Protein AF-X1LDP0-F1 (afdb_monomer)

Structure (mmCIF, N/CA/C/O backbone):
data_AF-X1LDP0-F1
#
_entry.id   AF-X1LDP0-F1
#
loop_
_atom_site.group_PDB
_atom_site.id
_atom_site.type_symbol
_atom_site.label_atom_id
_atom_site.label_alt_id
_atom_site.label_comp_id
_atom_site.label_asym_id
_atom_site.label_entity_id
_atom_site.label_seq_id
_atom_site.pdbx_PDB_ins_code
_atom_site.Cartn_x
_atom_site.Cartn_y
_atom_site.Cartn_z
_atom_site.occupancy
_atom_site.B_iso_or_equiv
_atom_site.auth_seq_id
_atom_site.auth_comp_id
_atom_site.auth_asym_id
_atom_site.auth_atom_id
_atom_site.pdbx_PDB_model_num
ATOM 1 N N . GLY A 1 1 ? -23.324 8.057 34.529 1.00 47.75 1 GLY A N 1
ATOM 2 C CA . GLY A 1 1 ? -22.371 9.063 34.008 1.00 47.75 1 GLY A CA 1
ATOM 3 C C . GLY A 1 1 ? -21.073 8.460 33.486 1.00 47.75 1 GLY A C 1
ATOM 4 O O . GLY A 1 1 ? -20.689 8.765 32.366 1.00 47.75 1 GLY A O 1
ATOM 5 N N . PHE A 1 2 ? -20.415 7.593 34.265 1.00 49.78 2 PHE A N 1
ATOM 6 C CA . PHE A 1 2 ? -19.069 7.071 33.975 1.00 49.78 2 PHE A CA 1
ATOM 7 C C . PHE A 1 2 ? -18.983 6.105 32.774 1.00 49.78 2 PHE A C 1
ATOM 9 O O . PHE A 1 2 ? -18.130 6.298 31.911 1.00 49.78 2 PHE A O 1
ATOM 16 N N . CYS A 1 3 ? -19.923 5.156 32.626 1.00 51.06 3 CYS A N 1
ATOM 17 C CA . CYS A 1 3 ? -19.931 4.217 31.485 1.00 51.06 3 CYS A CA 1
ATOM 18 C C . CYS A 1 3 ? -20.011 4.903 30.113 1.00 51.06 3 CYS A C 1
ATOM 20 O O . CYS A 1 3 ? -19.456 4.405 29.141 1.00 51.06 3 CYS A O 1
ATOM 22 N N . ARG A 1 4 ? -20.676 6.064 30.020 1.00 53.81 4 ARG A N 1
ATOM 23 C CA . ARG A 1 4 ? -20.789 6.820 28.761 1.00 53.81 4 ARG A CA 1
ATOM 24 C C . ARG A 1 4 ? -19.465 7.474 28.355 1.00 53.81 4 ARG A C 1
ATOM 26 O O . ARG A 1 4 ? -19.201 7.608 27.167 1.00 53.81 4 ARG A O 1
ATOM 33 N N . LYS A 1 5 ? -18.652 7.880 29.336 1.00 50.69 5 LYS A N 1
ATOM 34 C CA . LYS A 1 5 ? -17.354 8.533 29.118 1.00 50.69 5 LYS A CA 1
ATOM 35 C C . LYS A 1 5 ? -16.289 7.513 28.713 1.00 50.69 5 LYS A C 1
ATOM 37 O O . LYS A 1 5 ? -15.602 7.740 27.727 1.00 50.69 5 LYS A O 1
ATOM 42 N N . ALA A 1 6 ? -16.249 6.367 29.399 1.00 52.50 6 ALA A N 1
ATOM 43 C CA . ALA A 1 6 ? -15.371 5.252 29.044 1.00 52.50 6 ALA A CA 1
ATOM 44 C C . ALA A 1 6 ? -15.680 4.719 27.635 1.00 52.50 6 ALA A C 1
ATOM 46 O O . ALA A 1 6 ? -14.789 4.638 26.804 1.00 52.50 6 ALA A O 1
ATOM 47 N N . ARG A 1 7 ? -16.962 4.485 27.315 1.00 57.50 7 ARG A N 1
ATOM 48 C CA . ARG A 1 7 ? -17.375 3.988 25.993 1.00 57.50 7 ARG A CA 1
ATOM 49 C C . ARG A 1 7 ? -17.011 4.937 24.840 1.00 57.50 7 ARG A C 1
ATOM 51 O O . ARG A 1 7 ? -16.573 4.461 23.801 1.00 57.50 7 ARG A O 1
ATOM 58 N N . LYS A 1 8 ? -17.123 6.259 25.039 1.00 59.78 8 LYS A N 1
ATOM 59 C CA . LYS A 1 8 ? -16.659 7.260 24.059 1.00 59.78 8 LYS A CA 1
ATOM 60 C C . LYS A 1 8 ? -15.147 7.217 23.852 1.00 59.78 8 LYS A C 1
ATOM 62 O O . LYS A 1 8 ? -14.690 7.240 22.722 1.00 59.78 8 LYS A O 1
ATOM 67 N N . GLN A 1 9 ? -14.384 7.121 24.936 1.00 60.31 9 GLN A N 1
ATOM 68 C CA . GLN A 1 9 ? -12.923 7.097 24.877 1.00 60.3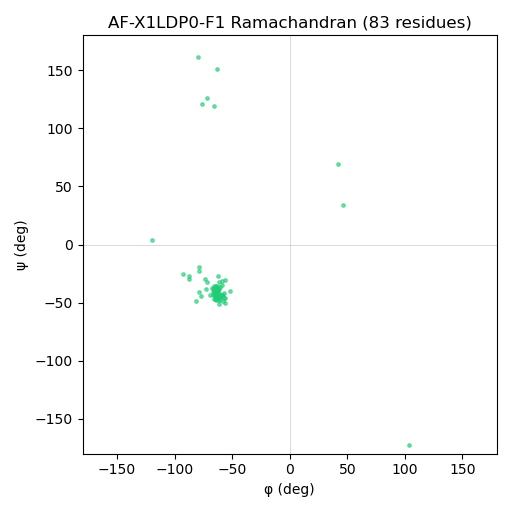1 9 GLN A CA 1
ATOM 69 C C . GLN A 1 9 ? -12.404 5.849 24.143 1.00 60.31 9 GLN A C 1
ATOM 71 O O . GLN A 1 9 ? -11.440 5.922 23.385 1.00 60.31 9 GLN A O 1
ATOM 76 N N . THR A 1 10 ? -13.090 4.719 24.318 1.00 59.44 10 THR A N 1
ATOM 77 C CA . THR A 1 10 ? -12.803 3.466 23.620 1.00 59.44 10 THR A CA 1
ATOM 78 C C . THR A 1 10 ? -13.220 3.499 22.143 1.00 59.44 10 THR A C 1
ATOM 80 O O . THR A 1 10 ? -12.493 2.992 21.292 1.00 59.44 10 THR A O 1
ATOM 83 N N . GLU A 1 11 ? -14.349 4.133 21.806 1.00 65.31 11 GLU A N 1
ATOM 84 C CA . GLU A 1 11 ? -14.740 4.390 20.409 1.00 65.31 11 GLU A CA 1
ATOM 85 C C . GLU A 1 11 ? -13.759 5.341 19.701 1.00 65.31 11 GLU A C 1
ATOM 87 O O . GLU A 1 11 ? -13.372 5.072 18.565 1.00 65.31 11 GLU A O 1
ATOM 92 N N . ASP A 1 12 ? -13.279 6.386 20.383 1.00 72.38 12 ASP A N 1
ATOM 93 C CA . ASP A 1 12 ? -12.275 7.319 19.855 1.00 72.38 12 ASP A CA 1
ATOM 94 C C . ASP A 1 12 ? -10.924 6.632 19.592 1.00 72.38 12 ASP A C 1
ATOM 96 O O . ASP A 1 12 ? -10.274 6.900 18.579 1.00 72.38 12 ASP A O 1
ATOM 100 N N . ALA A 1 13 ? -10.494 5.722 20.473 1.00 73.69 13 ALA A N 1
ATOM 101 C CA . ALA A 1 13 ? -9.264 4.951 20.284 1.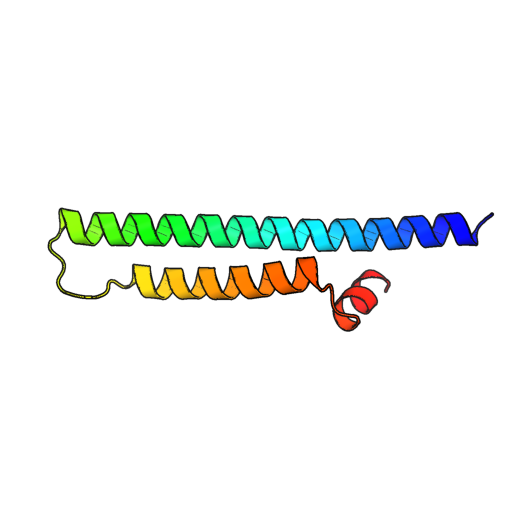00 73.69 13 ALA A CA 1
ATOM 102 C C . ALA A 1 13 ? -9.355 4.022 19.063 1.00 73.69 13 AL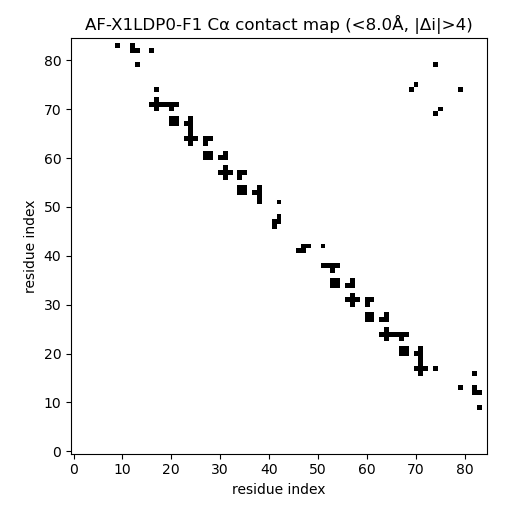A A C 1
ATOM 104 O O . ALA A 1 13 ? -8.418 3.953 18.262 1.00 73.69 13 ALA A O 1
ATOM 105 N N . LYS A 1 14 ? -10.506 3.363 18.871 1.00 74.75 14 LYS A N 1
ATOM 106 C CA . LYS A 1 14 ? -10.748 2.521 17.693 1.00 74.75 14 LYS A CA 1
ATOM 107 C C . LYS A 1 14 ? -10.776 3.349 16.412 1.00 74.75 14 LYS A C 1
ATOM 109 O O . LYS A 1 14 ? -10.082 3.014 15.456 1.00 74.75 14 LYS A O 1
ATOM 114 N N . ALA A 1 15 ? -11.503 4.465 16.411 1.00 80.44 15 ALA A N 1
ATOM 115 C CA . ALA A 1 15 ? -11.564 5.364 15.263 1.00 80.44 15 ALA A CA 1
ATOM 116 C C . ALA A 1 15 ? -10.172 5.894 14.881 1.00 80.44 15 ALA A C 1
ATOM 118 O O . ALA A 1 15 ? -9.812 5.872 13.706 1.00 80.44 15 ALA A O 1
ATOM 119 N N . LYS A 1 16 ? -9.350 6.290 15.865 1.00 82.69 16 LYS A N 1
ATOM 120 C CA . LYS A 1 16 ? -7.963 6.723 15.627 1.00 82.69 16 LYS A CA 1
ATOM 121 C C . LYS A 1 16 ? -7.094 5.627 15.018 1.00 82.69 16 LYS A C 1
ATOM 123 O O . LYS A 1 16 ? -6.358 5.905 14.075 1.00 82.69 16 LYS A O 1
ATOM 128 N N . ALA A 1 17 ? -7.175 4.400 15.527 1.00 84.19 17 ALA A N 1
ATOM 129 C CA . ALA A 1 17 ? -6.415 3.282 14.977 1.00 84.19 17 ALA A CA 1
ATOM 130 C C . ALA A 1 17 ? -6.861 2.942 13.544 1.00 84.19 17 ALA A C 1
ATOM 132 O O . ALA A 1 17 ? -6.018 2.768 12.668 1.00 84.19 17 ALA A O 1
ATOM 133 N N . GLY A 1 18 ? -8.172 2.926 13.278 1.00 85.56 18 GLY A N 1
ATOM 134 C CA . GLY A 1 18 ? -8.718 2.732 11.932 1.00 85.56 18 GLY A CA 1
ATOM 135 C C . GLY A 1 18 ? -8.238 3.805 10.951 1.00 85.56 18 GLY A C 1
ATOM 136 O O . GLY A 1 18 ? -7.796 3.474 9.850 1.00 85.56 18 GLY A O 1
ATOM 137 N N . LEU A 1 19 ? -8.227 5.074 11.378 1.00 87.06 19 LEU A N 1
ATOM 138 C CA . LEU A 1 19 ? -7.668 6.193 10.610 1.00 87.06 19 LEU A CA 1
ATOM 139 C C . LEU A 1 19 ? -6.164 6.043 10.364 1.00 87.06 19 LEU A C 1
ATOM 141 O O . LEU A 1 19 ? -5.700 6.314 9.262 1.00 87.06 19 LEU A O 1
ATOM 145 N N . MET A 1 20 ? -5.395 5.590 11.353 1.00 89.06 20 MET A N 1
ATOM 146 C CA . MET A 1 20 ? -3.963 5.342 11.182 1.00 89.06 20 MET A CA 1
ATOM 147 C C . MET A 1 20 ? -3.702 4.255 10.127 1.00 89.06 20 MET A C 1
ATOM 149 O O . MET A 1 20 ? -2.850 4.448 9.260 1.00 89.06 20 MET A O 1
ATOM 153 N N . PHE A 1 21 ? -4.456 3.149 10.144 1.00 90.06 21 PHE A N 1
ATOM 154 C CA . PHE A 1 21 ? -4.368 2.119 9.100 1.00 90.06 21 PHE A CA 1
ATOM 155 C C . PHE A 1 21 ? -4.801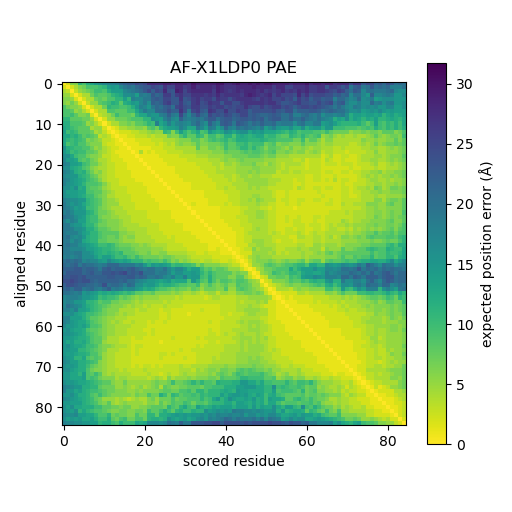 2.638 7.726 1.00 90.06 21 PHE A C 1
ATOM 157 O O . PHE A 1 21 ? -4.187 2.272 6.727 1.00 90.06 21 PHE A O 1
ATOM 164 N N . LEU A 1 22 ? -5.801 3.524 7.674 1.00 91.19 22 LEU A N 1
ATOM 165 C CA . LEU A 1 22 ? -6.215 4.189 6.437 1.00 91.19 22 LEU A CA 1
ATOM 166 C C . LEU A 1 22 ? -5.076 5.044 5.864 1.00 91.19 22 LEU A C 1
ATOM 168 O O . LEU A 1 22 ? -4.751 4.940 4.688 1.00 91.19 22 LEU A O 1
ATOM 172 N N . PHE A 1 23 ? -4.421 5.858 6.694 1.00 91.19 23 PHE A N 1
ATOM 173 C CA . PHE A 1 23 ? -3.278 6.655 6.247 1.00 91.19 23 PHE A CA 1
ATOM 174 C C . PHE A 1 23 ? -2.122 5.771 5.776 1.00 91.19 23 PHE A C 1
ATOM 176 O O . PHE A 1 23 ? -1.501 6.064 4.756 1.00 91.19 23 PHE A O 1
ATOM 183 N N . LEU A 1 24 ? -1.856 4.661 6.467 1.00 91.69 24 LEU A N 1
ATOM 184 C CA . LEU A 1 24 ? -0.819 3.714 6.062 1.00 91.69 24 LEU A CA 1
ATOM 185 C C . LEU A 1 24 ? -1.152 3.024 4.729 1.00 91.69 24 LEU A C 1
ATOM 187 O O . LEU A 1 24 ? -0.257 2.797 3.909 1.00 91.69 24 LEU A O 1
ATOM 191 N N . SER A 1 25 ? -2.434 2.743 4.470 1.00 94.06 25 SER A N 1
ATOM 192 C CA . SER A 1 25 ? -2.869 2.245 3.167 1.00 94.06 25 SER A CA 1
ATOM 193 C C . SER A 1 25 ? -2.664 3.311 2.089 1.00 94.06 25 SER A C 1
ATOM 195 O O . SER A 1 25 ? -2.018 3.031 1.083 1.00 94.06 25 SER A O 1
ATOM 197 N N . MET A 1 26 ? -3.069 4.560 2.326 1.00 93.50 26 MET A N 1
ATOM 198 C CA . MET A 1 26 ? -2.837 5.659 1.382 1.00 93.50 26 MET A CA 1
ATOM 199 C C . MET A 1 26 ? -1.348 5.848 1.060 1.00 93.50 26 MET A C 1
ATOM 201 O O . MET A 1 26 ? -0.996 5.998 -0.107 1.00 93.50 26 MET A O 1
ATOM 205 N N . MET A 1 27 ? -0.460 5.759 2.055 1.00 93.62 27 MET A N 1
ATOM 206 C CA . MET A 1 27 ? 0.992 5.800 1.833 1.00 93.62 27 MET A CA 1
ATOM 207 C C . MET A 1 27 ? 1.487 4.626 0.980 1.00 93.62 27 MET A C 1
ATOM 209 O O . MET A 1 27 ? 2.323 4.817 0.098 1.00 93.62 27 MET A O 1
ATOM 213 N N . SER A 1 28 ? 0.944 3.425 1.193 1.00 93.38 28 SER A N 1
ATOM 214 C CA . SER A 1 28 ? 1.262 2.246 0.373 1.00 93.38 28 SER A CA 1
ATOM 215 C C . SER A 1 28 ? 0.796 2.425 -1.074 1.00 93.38 28 SER A C 1
ATOM 217 O O . SER A 1 28 ? 1.518 2.069 -2.000 1.00 93.38 28 SER A O 1
ATOM 219 N N . MET A 1 29 ? -0.371 3.044 -1.280 1.00 93.75 29 MET A N 1
ATOM 220 C CA . MET A 1 29 ? -0.885 3.376 -2.610 1.00 93.75 29 MET A CA 1
ATOM 221 C C . MET A 1 29 ? -0.008 4.419 -3.317 1.00 93.75 29 MET A C 1
ATOM 223 O O . MET A 1 29 ? 0.289 4.276 -4.499 1.00 93.75 29 MET A O 1
ATOM 227 N N . ILE A 1 30 ? 0.463 5.445 -2.603 1.00 95.12 30 ILE A N 1
ATOM 228 C CA . ILE A 1 30 ? 1.426 6.412 -3.154 1.00 95.12 30 ILE A CA 1
ATOM 229 C C . ILE A 1 30 ? 2.716 5.690 -3.572 1.00 95.12 30 ILE A C 1
ATOM 231 O O . ILE A 1 30 ? 3.202 5.904 -4.680 1.00 95.12 30 ILE A O 1
ATOM 235 N N . GLY A 1 31 ? 3.234 4.789 -2.729 1.00 93.00 31 GLY A N 1
ATOM 236 C CA . GLY A 1 31 ? 4.395 3.954 -3.054 1.00 93.00 31 GLY A CA 1
ATOM 237 C C . GLY A 1 31 ? 4.187 3.100 -4.309 1.00 93.00 31 GLY A C 1
ATOM 238 O O . GLY A 1 31 ? 5.058 3.067 -5.175 1.00 93.00 31 GLY A O 1
ATOM 239 N N . PHE A 1 32 ? 3.010 2.484 -4.455 1.00 93.88 32 PHE A N 1
ATOM 240 C CA . PHE A 1 32 ? 2.626 1.739 -5.657 1.00 93.88 32 PHE A CA 1
ATOM 241 C C . PHE A 1 32 ? 2.716 2.602 -6.922 1.00 93.88 32 PHE A C 1
ATOM 243 O O . PHE A 1 32 ? 3.370 2.209 -7.888 1.00 93.88 32 PHE A O 1
ATOM 250 N N . PHE A 1 33 ? 2.120 3.798 -6.903 1.00 93.56 33 PHE A N 1
ATOM 251 C CA . PHE A 1 33 ? 2.165 4.710 -8.046 1.00 93.56 33 PHE A CA 1
ATOM 252 C C . PHE A 1 33 ? 3.584 5.174 -8.377 1.00 93.56 33 PHE A C 1
ATOM 254 O O . PHE A 1 33 ? 3.937 5.237 -9.552 1.00 93.56 33 PHE A O 1
ATOM 261 N N . LEU A 1 34 ? 4.417 5.457 -7.371 1.00 94.62 34 LEU A N 1
ATOM 262 C CA . LEU A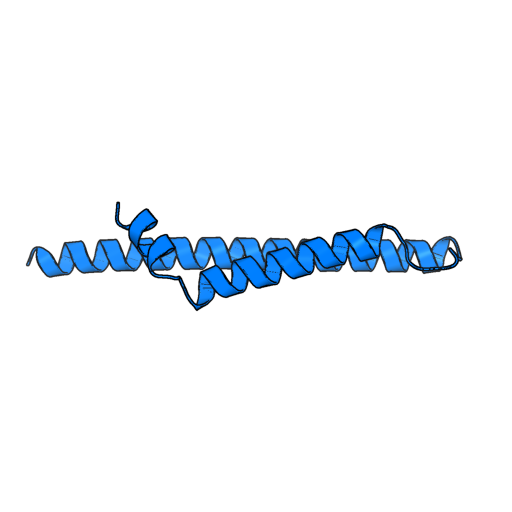 1 34 ? 5.816 5.836 -7.593 1.00 94.62 34 LEU A CA 1
ATOM 263 C C . LEU A 1 34 ? 6.605 4.730 -8.303 1.00 94.62 34 LEU A C 1
ATOM 265 O O . LEU A 1 34 ? 7.348 5.021 -9.238 1.00 94.62 34 LEU A O 1
ATOM 269 N N . MET A 1 35 ? 6.409 3.470 -7.906 1.00 92.50 35 MET A N 1
ATOM 270 C CA . MET A 1 35 ? 7.055 2.327 -8.560 1.00 92.50 35 MET A CA 1
ATOM 271 C C . MET A 1 35 ? 6.561 2.145 -9.996 1.00 92.50 35 MET A C 1
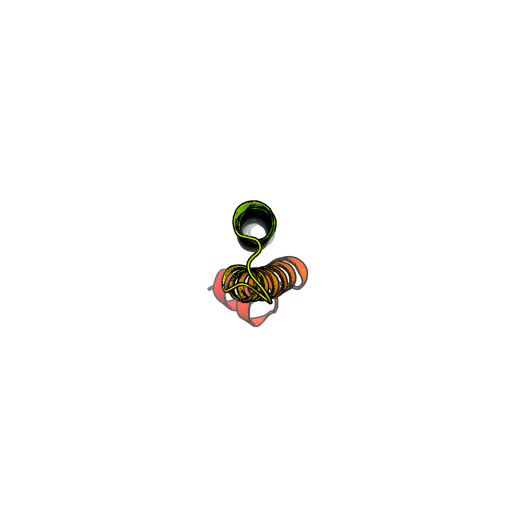ATOM 273 O O . MET A 1 35 ? 7.361 1.878 -10.886 1.00 92.50 35 MET A O 1
ATOM 277 N N . PHE A 1 36 ? 5.271 2.370 -10.245 1.00 90.19 36 PHE A N 1
ATOM 278 C CA . PHE A 1 36 ? 4.698 2.320 -11.592 1.00 90.19 36 PHE A CA 1
ATOM 279 C C . PHE A 1 36 ? 5.247 3.419 -12.514 1.00 90.19 36 PHE A C 1
ATOM 281 O O . PHE A 1 36 ? 5.520 3.178 -13.690 1.00 90.19 36 PHE A O 1
ATOM 288 N N . ILE A 1 37 ? 5.434 4.630 -11.982 1.00 91.94 37 ILE A N 1
ATOM 289 C CA . ILE A 1 37 ? 6.054 5.738 -12.718 1.00 91.94 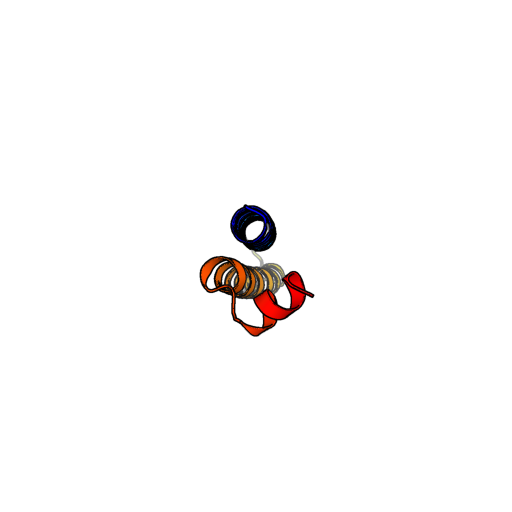37 ILE A CA 1
ATOM 290 C C . ILE A 1 37 ? 7.516 5.405 -13.031 1.00 91.94 37 ILE A C 1
ATOM 292 O O . ILE A 1 37 ? 7.946 5.602 -14.164 1.00 91.94 37 ILE A O 1
ATOM 296 N N . ALA A 1 38 ? 8.268 4.872 -12.063 1.00 90.44 38 ALA A N 1
ATOM 297 C CA . ALA A 1 38 ? 9.656 4.464 -12.268 1.00 90.44 38 ALA A CA 1
ATOM 298 C C . ALA A 1 38 ? 9.785 3.358 -13.331 1.00 90.44 38 ALA A C 1
ATOM 300 O O . ALA A 1 38 ? 10.628 3.470 -14.217 1.00 90.44 38 ALA A O 1
ATOM 301 N N . ASP A 1 39 ? 8.910 2.348 -13.288 1.00 88.19 39 ASP A N 1
ATOM 302 C CA . ASP A 1 39 ? 8.818 1.282 -14.294 1.00 88.19 39 ASP A CA 1
ATOM 303 C C . ASP A 1 39 ? 8.560 1.858 -15.696 1.00 88.19 39 ASP A C 1
ATOM 305 O O . ASP A 1 39 ? 9.303 1.590 -16.640 1.00 88.19 39 ASP A O 1
ATOM 309 N N . THR A 1 40 ? 7.578 2.757 -15.808 1.00 87.88 40 THR A N 1
ATOM 310 C CA . THR A 1 40 ? 7.225 3.417 -17.075 1.00 87.88 40 THR A CA 1
ATOM 311 C C . THR A 1 40 ? 8.378 4.269 -17.613 1.00 87.88 40 THR A C 1
ATOM 313 O O . THR A 1 40 ? 8.673 4.235 -18.809 1.00 87.88 40 THR A O 1
ATOM 316 N N . LEU A 1 41 ? 9.060 5.028 -16.750 1.00 89.56 41 LEU A N 1
ATOM 317 C CA . LEU A 1 41 ? 10.220 5.833 -17.139 1.00 89.56 41 LEU A CA 1
ATOM 318 C C . LEU A 1 41 ? 11.379 4.955 -17.607 1.00 89.56 41 LEU A C 1
ATOM 320 O O . LEU A 1 41 ? 12.020 5.271 -18.603 1.00 89.56 41 LEU A O 1
ATOM 324 N N . LEU A 1 42 ? 11.630 3.839 -16.925 1.00 87.31 42 LEU A N 1
ATOM 325 C CA . LEU A 1 42 ? 12.688 2.914 -17.303 1.00 87.31 42 LEU A CA 1
ATOM 326 C C . LEU A 1 42 ? 12.404 2.287 -18.671 1.00 87.31 42 LEU A C 1
ATOM 328 O O . LEU A 1 42 ? 13.272 2.323 -19.542 1.00 87.31 42 LEU A O 1
ATOM 332 N N . ILE A 1 43 ? 11.187 1.792 -18.903 1.00 85.62 43 ILE A N 1
ATOM 333 C CA . ILE A 1 43 ? 10.799 1.203 -20.192 1.00 85.62 43 ILE A CA 1
ATOM 334 C C . ILE A 1 43 ? 10.921 2.235 -21.320 1.00 85.62 43 ILE A C 1
ATOM 336 O O . ILE A 1 43 ? 11.492 1.937 -22.364 1.00 85.62 43 ILE A O 1
ATOM 340 N N . THR A 1 44 ? 10.436 3.459 -21.101 1.00 85.12 44 THR A N 1
ATOM 341 C CA . THR A 1 44 ? 10.429 4.505 -22.139 1.00 85.12 44 THR A CA 1
ATOM 342 C C . THR A 1 44 ? 11.805 5.107 -22.433 1.00 85.12 44 THR A C 1
ATOM 344 O O . THR A 1 44 ? 12.035 5.540 -23.557 1.00 85.12 44 THR A O 1
ATOM 347 N N . LEU A 1 45 ? 12.722 5.149 -21.459 1.00 85.50 45 LEU A N 1
ATOM 348 C CA . LEU A 1 45 ? 14.060 5.732 -21.635 1.00 85.50 45 LEU A CA 1
ATOM 349 C C . LEU A 1 45 ? 15.130 4.720 -22.052 1.00 85.50 45 LEU A C 1
ATOM 351 O O . LEU A 1 45 ? 16.144 5.122 -22.619 1.00 85.50 45 LEU A O 1
ATOM 355 N N . THR A 1 46 ? 14.954 3.437 -21.727 1.00 80.44 46 THR A N 1
ATOM 356 C CA . THR A 1 46 ? 16.000 2.417 -21.926 1.00 80.44 46 THR A CA 1
ATOM 357 C C . THR A 1 46 ? 15.595 1.276 -22.859 1.00 80.44 46 THR A C 1
ATOM 359 O O . THR A 1 46 ? 16.385 0.350 -23.024 1.00 80.44 46 THR A O 1
ATOM 362 N N . ASP A 1 47 ? 14.400 1.334 -23.473 1.00 73.69 47 ASP A N 1
ATOM 363 C CA . ASP A 1 47 ? 13.827 0.267 -24.321 1.00 73.69 47 ASP A CA 1
ATOM 364 C C . ASP A 1 47 ? 13.955 -1.119 -23.668 1.00 73.69 47 ASP A C 1
ATOM 366 O O . ASP A 1 47 ? 14.198 -2.138 -24.319 1.00 73.69 47 ASP A O 1
ATOM 370 N N . HIS A 1 48 ? 13.850 -1.151 -22.336 1.00 72.31 48 HIS A N 1
ATOM 371 C CA . HIS A 1 48 ? 14.185 -2.335 -21.567 1.00 72.31 48 HIS A CA 1
ATOM 372 C C . HIS A 1 48 ? 13.201 -3.461 -21.915 1.00 72.31 48 HIS A C 1
ATOM 374 O O . HIS A 1 48 ? 11.995 -3.309 -21.694 1.00 72.31 48 HIS A O 1
ATOM 380 N N . PRO A 1 49 ? 13.670 -4.604 -22.448 1.00 68.56 49 PRO A N 1
ATOM 381 C CA . PRO A 1 49 ? 12.771 -5.674 -22.837 1.00 68.56 49 PRO A CA 1
ATOM 382 C C . PRO A 1 49 ? 12.286 -6.421 -21.589 1.00 68.56 49 PRO A C 1
ATOM 384 O O . PRO A 1 49 ? 13.085 -6.989 -20.844 1.00 68.56 49 PRO A O 1
ATOM 387 N N . GLY A 1 50 ? 10.967 -6.448 -21.384 1.00 71.00 50 GLY A N 1
ATOM 388 C CA . GLY A 1 50 ? 10.305 -7.261 -20.359 1.00 71.00 50 GLY A CA 1
ATOM 389 C C . GLY A 1 50 ? 9.835 -6.501 -19.114 1.00 71.00 50 GLY A C 1
ATOM 390 O O . GLY A 1 50 ? 9.844 -5.276 -19.059 1.00 71.00 50 GLY A O 1
ATOM 391 N N . TYR A 1 51 ? 9.373 -7.261 -18.118 1.00 68.56 51 TYR A N 1
ATOM 392 C CA . TYR A 1 51 ? 8.930 -6.742 -16.821 1.00 68.56 51 TYR A CA 1
ATOM 393 C C . TYR A 1 51 ? 10.130 -6.266 -15.993 1.00 68.56 51 TYR A C 1
ATOM 395 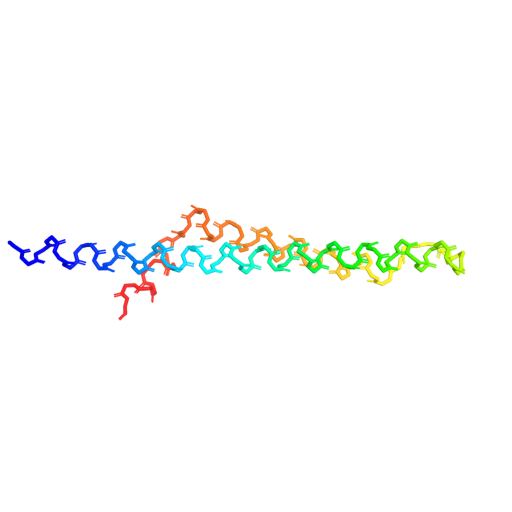O O . TYR A 1 51 ? 11.053 -7.050 -15.762 1.00 68.56 51 TYR A O 1
ATOM 403 N N . SER A 1 52 ? 10.109 -5.017 -15.518 1.00 81.88 52 SER A N 1
ATOM 404 C CA . SER A 1 52 ? 11.170 -4.492 -14.654 1.00 81.88 52 SER A CA 1
ATOM 405 C C . SER A 1 52 ? 11.011 -4.950 -13.205 1.00 81.88 52 SER A C 1
ATOM 407 O O . SER A 1 52 ? 9.927 -5.304 -12.753 1.00 81.88 52 SER A O 1
ATOM 409 N N . GLU A 1 53 ? 12.085 -4.870 -12.426 1.00 84.38 53 GLU A N 1
ATOM 410 C CA . GLU A 1 53 ? 12.077 -5.115 -10.979 1.00 84.38 53 GLU A CA 1
ATOM 411 C C . GLU A 1 53 ? 11.067 -4.210 -10.246 1.00 84.38 53 GLU A C 1
ATOM 413 O O . GLU A 1 53 ? 10.434 -4.620 -9.269 1.00 84.38 53 GLU A O 1
ATOM 418 N N . PHE A 1 54 ? 10.843 -3.004 -10.778 1.00 87.56 54 PHE A N 1
ATOM 419 C CA . PHE A 1 54 ? 9.894 -2.026 -10.252 1.00 87.56 54 PHE A CA 1
ATOM 420 C C . PHE A 1 54 ? 8.451 -2.535 -10.228 1.00 87.56 54 PHE A C 1
ATOM 422 O O . PHE A 1 54 ? 7.741 -2.275 -9.253 1.00 87.56 54 PHE A O 1
ATOM 429 N N . ILE A 1 55 ? 8.020 -3.318 -11.225 1.00 88.25 55 ILE A N 1
ATOM 430 C CA . ILE A 1 55 ? 6.656 -3.857 -11.243 1.00 88.25 55 ILE A CA 1
ATOM 431 C C . ILE A 1 55 ? 6.437 -4.864 -10.110 1.00 88.25 55 ILE A C 1
ATOM 433 O O . ILE A 1 55 ? 5.391 -4.849 -9.464 1.00 88.25 55 ILE A O 1
ATOM 437 N N . TYR A 1 56 ? 7.435 -5.697 -9.796 1.00 89.06 56 TYR A N 1
ATOM 438 C CA . TYR A 1 56 ? 7.343 -6.673 -8.709 1.00 89.06 56 TYR A CA 1
ATOM 439 C C . TYR A 1 56 ? 7.262 -5.971 -7.353 1.00 89.06 56 TYR A C 1
ATOM 441 O O . TYR A 1 56 ? 6.445 -6.344 -6.511 1.00 89.06 56 TYR A O 1
ATOM 449 N N . ILE A 1 57 ? 8.050 -4.909 -7.164 1.00 90.69 57 ILE A N 1
ATOM 450 C CA . ILE A 1 57 ? 7.988 -4.077 -5.958 1.00 90.69 57 ILE A CA 1
ATOM 451 C C . ILE A 1 57 ? 6.625 -3.374 -5.862 1.00 90.69 57 ILE A C 1
ATOM 453 O O . ILE A 1 57 ? 6.036 -3.330 -4.781 1.00 90.69 57 ILE A O 1
ATOM 457 N N . ALA A 1 58 ? 6.073 -2.889 -6.979 1.00 92.00 58 ALA A N 1
ATOM 458 C CA . ALA A 1 58 ? 4.734 -2.307 -7.014 1.00 92.00 58 ALA A CA 1
ATOM 459 C C . ALA A 1 58 ? 3.680 -3.312 -6.507 1.00 92.00 58 ALA A C 1
ATOM 461 O O . ALA A 1 58 ? 2.886 -2.987 -5.625 1.00 92.00 58 ALA A O 1
ATOM 462 N N . TRP A 1 59 ? 3.717 -4.568 -6.954 1.00 92.75 59 TRP A N 1
ATOM 463 C CA . TRP A 1 59 ? 2.794 -5.597 -6.460 1.00 92.75 59 TRP A CA 1
ATOM 464 C C . TRP A 1 59 ? 2.876 -5.822 -4.942 1.00 92.75 59 TRP A C 1
ATOM 466 O O . TRP A 1 59 ? 1.840 -6.027 -4.305 1.00 92.75 59 TRP A O 1
ATOM 476 N N . ILE A 1 60 ? 4.061 -5.708 -4.331 1.00 93.88 60 ILE A N 1
ATOM 477 C CA . ILE A 1 60 ? 4.208 -5.762 -2.865 1.00 93.88 60 ILE A CA 1
ATOM 478 C C . ILE A 1 60 ? 3.448 -4.602 -2.208 1.00 93.88 60 ILE A C 1
ATOM 480 O O . ILE A 1 60 ? 2.681 -4.818 -1.266 1.00 93.88 60 ILE A O 1
ATOM 484 N N . PHE A 1 61 ? 3.601 -3.380 -2.727 1.00 93.56 61 PHE A N 1
ATOM 485 C CA . PHE A 1 61 ? 2.860 -2.215 -2.238 1.00 93.56 61 PHE A CA 1
ATOM 486 C C . PHE A 1 61 ? 1.345 -2.358 -2.424 1.00 93.56 61 PHE A C 1
ATOM 488 O O . PHE A 1 61 ? 0.588 -1.966 -1.535 1.00 93.56 61 PHE A O 1
ATOM 495 N N . ALA A 1 62 ? 0.893 -2.973 -3.519 1.00 93.12 62 ALA A N 1
ATOM 496 C CA . ALA A 1 62 ? -0.522 -3.251 -3.753 1.00 93.12 62 ALA A CA 1
ATOM 497 C C . ALA A 1 62 ? -1.098 -4.241 -2.722 1.00 93.12 62 ALA A C 1
ATOM 499 O O . ALA A 1 62 ? -2.187 -4.021 -2.187 1.00 93.12 62 ALA A O 1
ATOM 500 N N . ILE A 1 63 ? -0.353 -5.298 -2.381 1.00 94.88 63 ILE A N 1
ATOM 501 C CA . ILE A 1 63 ? -0.752 -6.257 -1.338 1.00 94.88 63 ILE A CA 1
ATOM 502 C C . ILE A 1 63 ? -0.816 -5.568 0.030 1.00 94.88 63 ILE A C 1
ATOM 504 O O . ILE A 1 63 ? -1.796 -5.732 0.758 1.00 94.88 63 ILE A O 1
ATOM 508 N N . LEU A 1 64 ? 0.189 -4.757 0.372 1.00 93.00 64 LEU A N 1
ATOM 509 C CA . LEU A 1 64 ? 0.206 -3.991 1.623 1.00 93.00 64 LEU A CA 1
ATOM 510 C C . LEU A 1 64 ? -0.973 -3.017 1.705 1.00 93.00 64 LEU A C 1
ATOM 512 O O . LEU A 1 64 ? -1.654 -2.960 2.730 1.00 93.00 64 LEU A O 1
ATOM 516 N N . PHE A 1 65 ? -1.271 -2.312 0.612 1.00 93.62 65 PHE A N 1
ATOM 517 C CA . PHE A 1 65 ? -2.447 -1.455 0.508 1.00 93.62 65 PHE A CA 1
ATOM 518 C C . PHE A 1 65 ? -3.738 -2.229 0.792 1.00 93.62 65 PHE A C 1
ATOM 520 O O . PHE A 1 65 ? -4.571 -1.762 1.574 1.00 93.62 65 PHE A O 1
ATOM 527 N N . PHE A 1 66 ? -3.899 -3.417 0.203 1.00 93.12 66 PHE A N 1
ATOM 528 C CA . PHE A 1 66 ? -5.085 -4.244 0.407 1.00 93.12 66 PHE A CA 1
ATOM 529 C C . PHE A 1 66 ? -5.22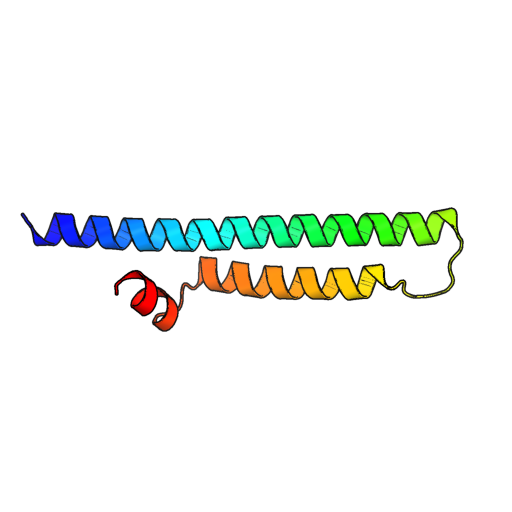6 -4.680 1.870 1.00 93.12 66 PHE A C 1
ATOM 531 O O . PHE A 1 66 ? -6.301 -4.542 2.455 1.00 93.12 66 PHE A O 1
ATOM 538 N N . ILE A 1 67 ? -4.130 -5.127 2.493 1.00 92.88 67 ILE A N 1
ATOM 539 C CA . ILE A 1 67 ? -4.105 -5.533 3.904 1.00 92.88 67 ILE A CA 1
ATOM 540 C C . ILE A 1 67 ? -4.477 -4.357 4.811 1.00 92.88 67 ILE A C 1
ATOM 542 O O . ILE A 1 67 ? -5.370 -4.486 5.647 1.00 92.88 67 ILE A O 1
ATOM 546 N N . PHE A 1 68 ? -3.835 -3.199 4.652 1.00 92.12 68 PHE A N 1
ATOM 547 C CA . PHE A 1 68 ? -4.100 -2.045 5.514 1.00 92.12 68 PHE A CA 1
ATOM 548 C C . PHE A 1 68 ? -5.500 -1.472 5.314 1.00 92.12 68 PHE A C 1
ATOM 550 O O . PHE A 1 68 ? -6.156 -1.119 6.292 1.00 92.12 68 PHE A O 1
ATOM 557 N N . THR A 1 69 ? -5.999 -1.449 4.078 1.00 91.44 69 THR A N 1
ATOM 558 C CA . THR A 1 69 ? -7.374 -1.023 3.788 1.00 91.44 69 THR A CA 1
ATOM 559 C C . THR A 1 69 ? -8.385 -1.975 4.418 1.00 91.44 69 THR A C 1
ATOM 561 O O . THR A 1 69 ? -9.333 -1.526 5.059 1.00 91.44 69 THR A O 1
ATOM 564 N N . TYR A 1 70 ? -8.159 -3.287 4.321 1.00 90.00 70 TYR A N 1
ATOM 565 C CA . TYR A 1 70 ? -9.005 -4.282 4.974 1.00 90.00 70 TYR A CA 1
ATOM 566 C C . TYR A 1 70 ? -9.003 -4.124 6.501 1.00 90.00 70 TYR A C 1
ATOM 568 O O . TYR A 1 70 ? -10.065 -4.116 7.123 1.00 90.00 70 TYR A O 1
ATOM 576 N N . LEU A 1 71 ? -7.826 -3.949 7.112 1.00 88.81 71 LEU A N 1
ATOM 577 C CA . LEU A 1 71 ? -7.700 -3.741 8.558 1.00 88.81 71 LEU A CA 1
ATOM 578 C C . LEU A 1 71 ? -8.352 -2.433 9.018 1.00 88.81 71 LEU A C 1
ATOM 580 O O . LEU A 1 71 ? -8.955 -2.411 10.088 1.00 88.81 71 LEU A O 1
ATOM 584 N N . SER A 1 72 ? -8.265 -1.375 8.211 1.00 89.19 72 SER A N 1
ATOM 585 C CA . SER A 1 72 ? -8.923 -0.095 8.475 1.00 89.19 72 SER A CA 1
ATOM 586 C C . SER A 1 72 ? -10.451 -0.208 8.408 1.00 89.19 72 SER A C 1
ATOM 588 O O . SER A 1 72 ? -11.139 0.305 9.287 1.00 89.19 72 SER A O 1
ATOM 590 N N . LEU A 1 73 ? -10.980 -0.912 7.400 1.00 86.06 73 LEU A N 1
ATOM 591 C CA . LEU A 1 73 ? -12.417 -0.978 7.126 1.00 86.06 73 LEU A CA 1
ATOM 592 C C . LEU A 1 73 ? -13.154 -1.997 8.004 1.00 86.06 73 LEU A C 1
ATOM 594 O O . LEU A 1 73 ? -14.206 -1.697 8.563 1.00 86.06 73 LEU A O 1
ATOM 598 N N . VAL A 1 74 ? -12.627 -3.219 8.093 1.00 86.62 74 VAL A N 1
ATOM 599 C CA . VAL A 1 74 ? -13.288 -4.335 8.791 1.00 86.62 74 VAL A CA 1
ATOM 600 C C . VAL A 1 74 ? -12.941 -4.343 10.273 1.00 86.62 74 VAL A C 1
ATOM 602 O O . VAL A 1 74 ? -13.729 -4.832 11.079 1.00 86.62 74 VAL A O 1
ATOM 605 N N . MET A 1 75 ? -11.773 -3.797 10.625 1.00 81.94 75 MET A N 1
ATOM 606 C CA . MET A 1 75 ? -11.285 -3.635 11.991 1.00 81.94 75 MET A CA 1
ATOM 607 C C . MET A 1 75 ? -11.551 -4.877 12.867 1.00 81.94 75 MET A C 1
ATOM 609 O O . MET A 1 75 ? -12.411 -4.870 13.751 1.00 81.94 75 MET A O 1
ATOM 613 N N . PRO A 1 76 ? -10.856 -5.996 12.589 1.00 83.19 76 PRO A N 1
ATOM 614 C CA . PRO A 1 76 ? -11.208 -7.298 13.142 1.00 83.19 76 PRO A CA 1
ATOM 615 C C . PRO A 1 76 ? -11.096 -7.333 14.671 1.00 83.19 76 PRO A C 1
ATOM 617 O O . PRO A 1 76 ? -10.252 -6.660 15.261 1.00 83.19 76 PRO A O 1
ATOM 620 N N . LYS A 1 77 ? -11.911 -8.176 15.319 1.00 79.44 77 LYS A N 1
ATOM 621 C CA . LYS A 1 77 ? -12.013 -8.246 16.791 1.00 79.44 77 LYS A CA 1
ATOM 622 C C . LYS A 1 77 ? -10.659 -8.415 17.488 1.00 79.44 77 LYS A C 1
ATOM 624 O O . LYS A 1 77 ? -10.397 -7.708 18.444 1.00 79.44 77 LYS A O 1
ATOM 629 N N . TRP A 1 78 ? -9.751 -9.233 16.947 1.00 80.31 78 TRP A N 1
ATOM 630 C CA . TRP A 1 78 ? -8.403 -9.409 17.511 1.00 80.31 78 TRP A CA 1
ATOM 631 C C . TRP A 1 78 ? -7.570 -8.116 17.537 1.00 80.31 78 TRP A C 1
ATOM 633 O O . TRP A 1 78 ? -6.722 -7.944 18.409 1.00 80.31 78 TRP A O 1
ATOM 643 N N . LEU A 1 79 ? -7.777 -7.221 16.567 1.00 78.38 79 LEU A N 1
ATOM 644 C CA . LEU A 1 79 ? -7.085 -5.937 16.472 1.00 78.38 79 LEU A CA 1
ATOM 645 C C . LEU A 1 79 ? -7.707 -4.943 17.451 1.00 78.38 79 LEU A C 1
ATOM 647 O O . LEU A 1 79 ? -6.994 -4.228 18.146 1.00 78.38 79 LEU A O 1
ATOM 651 N N . VAL A 1 80 ? -9.036 -4.957 17.542 1.00 78.06 80 VAL A N 1
ATOM 652 C CA . VAL A 1 80 ? -9.806 -4.167 18.505 1.00 78.06 80 VAL A CA 1
ATOM 653 C C . VAL A 1 80 ? -9.442 -4.540 19.944 1.00 78.06 80 VAL A C 1
ATOM 655 O O . VAL A 1 80 ? -9.161 -3.649 20.740 1.00 78.06 80 VAL A O 1
ATOM 658 N N . ASP A 1 81 ? -9.349 -5.835 20.247 1.00 81.31 81 ASP A N 1
ATOM 659 C CA . ASP A 1 81 ? -8.968 -6.354 21.564 1.00 81.31 81 ASP A CA 1
ATOM 660 C C . ASP A 1 81 ? -7.539 -5.941 21.955 1.00 81.31 81 ASP A C 1
ATOM 662 O O . ASP A 1 81 ? -7.237 -5.814 23.137 1.00 81.31 81 ASP A O 1
ATOM 666 N N . ARG A 1 82 ? -6.645 -5.702 20.980 1.00 77.06 82 ARG A N 1
ATOM 667 C CA . ARG A 1 82 ? -5.299 -5.153 21.230 1.00 77.06 82 ARG A CA 1
ATOM 668 C C . ARG A 1 82 ? -5.282 -3.643 21.464 1.00 77.06 82 ARG A C 1
ATOM 670 O O . ARG A 1 82 ? -4.318 -3.162 22.042 1.00 77.06 82 ARG A O 1
ATOM 677 N N . ILE A 1 83 ? -6.288 -2.911 20.988 1.00 73.00 83 ILE A N 1
ATOM 678 C CA . ILE A 1 83 ? -6.411 -1.454 21.169 1.00 73.00 83 ILE A CA 1
ATOM 679 C C . ILE A 1 83 ? -7.131 -1.127 22.486 1.00 73.00 83 ILE A C 1
ATOM 681 O O . ILE A 1 83 ? -6.894 -0.074 23.068 1.00 73.00 83 ILE A O 1
ATOM 685 N N . GLU A 1 84 ? -8.025 -2.009 22.945 1.00 64.94 84 GLU A N 1
ATOM 686 C CA . GLU A 1 84 ? -8.723 -1.878 24.233 1.00 64.94 84 GLU A CA 1
ATOM 687 C C . GLU A 1 84 ? -7.882 -2.281 25.450 1.00 64.94 84 GLU A C 1
ATOM 689 O O . GLU A 1 84 ? -8.230 -1.897 26.568 1.00 64.94 84 GLU A O 1
ATOM 694 N N . LYS A 1 85 ? -6.817 -3.060 25.239 1.00 55.66 85 LYS A N 1
ATOM 695 C CA . LYS A 1 85 ? -5.897 -3.514 26.288 1.00 55.66 85 LYS A CA 1
ATOM 696 C C . LYS A 1 85 ? -4.893 -2.432 26.667 1.00 55.66 85 LYS A C 1
ATOM 698 O O . LYS A 1 85 ? -4.620 -2.322 27.881 1.00 55.66 85 LYS A O 1
#

pLDDT: mean 81.9, std 13.02, range [47.75, 95.12]

Sequence (85 aa):
GFCRKARKQTEDAKAKAGLMFLFLSMMSMIGFFLMFIADTLLITLTDHPGYSEFIYIAWIFAILFFIFTYLSLVMPKWLVDRIEK

Secondary structure (DSSP, 8-state):
-HHHHHHHHHHHHHHHHHHHHHHHHHHHHHHHHHHHHHHHHHHHHH---S--HHHHHHHHHHHHHHHHHHHHHH--HHHHHHHH-

Radius of gyration: 19.12 Å; Cα contacts (8 Å, |Δi|>4): 64; chains: 1; bounding box: 38×18×58 Å

Mean predicted aligned error: 8.22 Å

Organism: NCBI:txid412755

Foldseek 3Di:
DPVVVVVVVLVVLLLVVLVVLVVQLVVLVVLLVVLVVVQVCCCVVPVDPDGDPSNVVSVVSVVSSVVSNCCSVVVDPVNSVVSSD

Solvent-accessible surface area (backbone atoms only — not comparable to full-atom values): 4510 Å² total; per-residue (Å²): 119,66,70,64,55,53,51,50,54,53,51,50,52,49,52,51,52,28,50,50,28,40,52,53,14,53,52,25,47,52,52,22,51,52,26,50,51,52,37,53,50,46,39,73,76,63,70,50,87,73,89,52,74,36,54,61,53,21,52,52,26,50,52,50,20,52,53,27,41,48,48,28,73,68,50,50,66,76,59,48,58,63,72,76,103